Protein AF-A0AAV5B085-F1 (afdb_monomer)

Foldseek 3Di:
DPPQCPDPVVVVVVVVVVCVVVVVVDDLVVVLQVVQVCQAVVLVCLQVLLVVCLVPVLQVLLPQDPPNVVVVVVVVVVVVVVVVVVVVVVVVCCVPVVCVVVVDDDPVPVVPPCPVSHHPDHDRDDHPDGNVRSNVVSNVNSNVSSVVCVVPPVPVVVVVCVVVPPPD

Solvent-accessible surface area (backbone atoms only — not comparable to full-atom values): 9671 Å² total; per-residue (Å²): 134,80,70,67,70,71,38,67,70,52,45,50,53,52,48,51,54,51,49,52,59,53,55,74,75,54,54,72,72,61,53,27,52,53,49,20,50,50,50,40,51,48,25,52,45,51,40,46,49,28,54,48,40,41,68,51,50,14,57,55,43,32,67,51,51,92,70,48,61,62,55,53,52,50,51,48,56,52,49,56,51,49,51,51,53,50,52,53,50,52,50,53,50,43,67,62,50,49,57,72,75,50,79,78,68,73,79,78,72,71,82,73,77,73,75,75,77,69,50,86,59,83,65,85,53,79,52,90,49,54,63,68,58,26,50,53,49,18,47,54,52,7,48,55,48,33,64,56,45,61,80,72,47,76,60,51,56,64,54,53,55,55,66,74,70,69,80,124

Radius of gyration: 25.59 Å; Cα contacts (8 Å, |Δi|>4): 76; chains: 1; bounding box: 41×48×79 Å

Sequence (168 aa):
MLKLVKNLLFRIAVAIILGIVIGIYCPEWINRILLTFNKLFGSFLGFSIPLIILGLVMPAISELGKSAGKLLFITIVIAYGSILFSGFSTYFITNEVFPSLLLGENLGSVGNISKELKPYFTIEIQPILGVMSALVLAFMIGIELSFKKKFYFGRSYYRFSRNYCFSY

pLDDT: mean 79.65, std 16.03, range [46.81, 97.25]

Mean predicted aligned error: 12.55 Å

Structure (mmCIF, N/CA/C/O backbone):
data_AF-A0AAV5B085-F1
#
_entry.id   AF-A0AAV5B085-F1
#
loop_
_atom_site.group_PDB
_atom_site.id
_atom_site.type_symbol
_atom_site.label_atom_id
_atom_site.label_alt_id
_atom_site.label_comp_id
_atom_site.label_asym_id
_atom_site.label_entity_id
_atom_site.label_seq_id
_atom_site.pdbx_PDB_ins_code
_atom_site.Cartn_x
_atom_site.Cartn_y
_atom_site.Cartn_z
_atom_site.occupancy
_atom_site.B_iso_or_equiv
_atom_site.auth_seq_id
_atom_site.auth_comp_id
_atom_site.auth_asym_id
_atom_site.auth_atom_id
_atom_site.pdbx_PDB_model_num
ATOM 1 N N . MET A 1 1 ? 19.227 31.865 -8.581 1.00 51.06 1 MET A N 1
ATOM 2 C CA . MET A 1 1 ? 18.774 30.640 -9.287 1.00 51.06 1 MET A CA 1
ATOM 3 C C . MET A 1 1 ? 18.944 29.323 -8.506 1.00 51.06 1 MET A C 1
ATOM 5 O O . MET A 1 1 ? 18.312 28.353 -8.885 1.00 51.06 1 MET A O 1
ATOM 9 N N . LEU A 1 2 ? 19.688 29.251 -7.388 1.00 54.94 2 LEU A N 1
ATOM 10 C CA . LEU A 1 2 ? 19.982 27.986 -6.669 1.00 54.94 2 LEU A CA 1
ATOM 11 C C . LEU A 1 2 ? 19.044 27.620 -5.489 1.00 54.94 2 LEU A C 1
ATOM 13 O O . LEU A 1 2 ? 19.377 26.748 -4.690 1.00 54.94 2 LEU A O 1
ATOM 17 N N . LYS A 1 3 ? 17.875 28.264 -5.341 1.00 56.44 3 LYS A N 1
ATOM 18 C CA . LYS A 1 3 ? 16.924 27.943 -4.249 1.00 56.44 3 LYS A CA 1
ATOM 19 C C . LYS A 1 3 ? 15.923 26.830 -4.594 1.00 56.44 3 LYS A C 1
ATOM 21 O O . LYS A 1 3 ? 15.483 26.140 -3.687 1.00 56.44 3 LYS A O 1
ATOM 26 N N . LEU A 1 4 ? 15.623 26.598 -5.877 1.00 60.72 4 LEU A N 1
ATOM 27 C CA . LEU A 1 4 ? 14.663 25.565 -6.308 1.00 60.72 4 LEU A CA 1
ATOM 28 C C . LEU A 1 4 ? 15.224 24.133 -6.203 1.00 60.72 4 LEU A C 1
ATOM 30 O O . LEU A 1 4 ? 14.483 23.198 -5.924 1.00 60.72 4 LEU A O 1
ATOM 34 N N . VAL A 1 5 ? 16.545 23.964 -6.332 1.00 60.72 5 VAL A N 1
ATOM 35 C CA . VAL A 1 5 ? 17.211 22.644 -6.323 1.00 60.72 5 VAL A CA 1
ATOM 36 C C . VAL A 1 5 ? 17.353 22.053 -4.907 1.00 60.72 5 VAL A C 1
ATOM 38 O O . VAL A 1 5 ? 17.632 20.869 -4.751 1.00 60.72 5 VAL A O 1
ATOM 41 N N . LYS A 1 6 ? 17.135 22.853 -3.850 1.00 68.69 6 LYS A N 1
ATOM 42 C CA . LYS A 1 6 ? 17.240 22.399 -2.449 1.00 68.69 6 LYS A CA 1
ATOM 43 C C . LYS A 1 6 ? 15.968 21.734 -1.905 1.00 68.69 6 LYS A C 1
ATOM 45 O O . LYS A 1 6 ? 16.028 21.132 -0.837 1.00 68.69 6 LYS A O 1
ATOM 50 N N . ASN A 1 7 ? 14.840 21.805 -2.616 1.00 82.12 7 ASN A N 1
ATOM 51 C CA . ASN A 1 7 ? 13.599 21.161 -2.181 1.00 82.12 7 ASN A CA 1
ATOM 52 C C . ASN A 1 7 ? 13.649 19.649 -2.437 1.00 82.12 7 ASN A C 1
ATOM 54 O O . ASN A 1 7 ? 13.894 19.213 -3.563 1.00 82.12 7 ASN A O 1
ATOM 58 N N . LEU A 1 8 ? 13.352 18.852 -1.403 1.00 84.69 8 LEU A N 1
ATOM 59 C CA . LEU A 1 8 ? 13.343 17.384 -1.479 1.00 84.69 8 LEU A CA 1
ATOM 60 C C . LEU A 1 8 ? 12.454 16.869 -2.619 1.00 84.69 8 LEU A C 1
ATOM 62 O O . LEU A 1 8 ? 12.877 16.002 -3.376 1.00 84.69 8 LEU A O 1
ATOM 66 N N . LEU A 1 9 ? 11.261 17.449 -2.784 1.00 85.69 9 LEU A N 1
ATOM 67 C CA . LEU A 1 9 ? 10.330 17.061 -3.848 1.00 85.69 9 LEU A CA 1
ATOM 68 C C . LEU A 1 9 ? 10.900 17.310 -5.249 1.00 85.69 9 LEU A C 1
ATOM 70 O O . LEU A 1 9 ? 10.793 16.446 -6.113 1.00 85.69 9 LEU A O 1
ATOM 74 N N . PHE A 1 10 ? 11.561 18.451 -5.466 1.00 87.44 10 PHE A N 1
ATOM 75 C CA . PHE A 1 10 ? 12.194 18.748 -6.753 1.00 87.44 10 PHE A CA 1
ATOM 76 C C . PHE A 1 10 ? 13.362 17.794 -7.027 1.00 87.44 10 PHE A C 1
ATOM 78 O O . PHE A 1 10 ? 13.521 17.305 -8.143 1.00 87.44 10 PHE A O 1
ATOM 85 N N . ARG A 1 11 ? 14.141 17.455 -5.993 1.00 86.88 11 ARG A N 1
ATOM 86 C CA . ARG A 1 11 ? 15.229 16.477 -6.096 1.00 86.88 11 ARG A CA 1
ATOM 87 C C . ARG A 1 11 ? 14.720 15.080 -6.457 1.00 86.88 11 ARG A C 1
ATOM 89 O O . ARG A 1 11 ? 15.347 14.420 -7.278 1.00 86.88 11 ARG A O 1
ATOM 96 N N . ILE A 1 12 ? 13.592 14.651 -5.885 1.00 91.56 12 ILE A N 1
ATOM 97 C CA . ILE A 1 12 ? 12.948 13.375 -6.231 1.00 91.56 12 ILE A CA 1
ATOM 98 C C . ILE A 1 12 ? 12.461 13.406 -7.683 1.00 91.56 12 ILE A C 1
ATOM 100 O O . ILE A 1 12 ? 12.753 12.481 -8.433 1.00 91.56 12 ILE A O 1
ATOM 104 N N . ALA A 1 13 ? 11.792 14.481 -8.107 1.00 90.94 13 ALA A N 1
ATOM 105 C CA . ALA A 1 13 ? 11.313 14.614 -9.482 1.00 90.94 13 ALA A CA 1
ATOM 106 C C . ALA A 1 13 ? 12.462 14.540 -10.505 1.00 90.94 13 ALA A C 1
ATOM 108 O O . ALA A 1 13 ? 12.394 13.764 -11.457 1.00 90.94 13 ALA A O 1
ATOM 109 N N . VAL A 1 14 ? 13.555 15.276 -10.273 1.00 90.75 14 VAL A N 1
ATOM 110 C CA . VAL A 1 14 ? 14.751 15.225 -11.130 1.00 90.75 14 VAL A CA 1
ATOM 111 C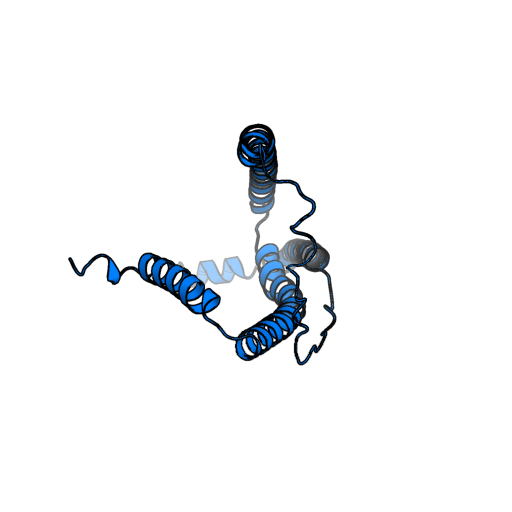 C . VAL A 1 14 ? 15.402 13.838 -11.101 1.00 90.75 14 VAL A C 1
ATOM 113 O O . VAL A 1 14 ? 15.822 13.351 -12.146 1.00 90.75 14 VAL A O 1
ATOM 116 N N . ALA A 1 15 ? 15.448 13.170 -9.944 1.00 90.94 15 ALA A N 1
ATOM 117 C CA . ALA A 1 15 ? 15.985 11.813 -9.837 1.00 90.94 15 ALA A CA 1
ATOM 118 C C . ALA A 1 15 ? 15.160 10.788 -10.633 1.00 90.94 15 ALA A C 1
ATOM 120 O O . ALA A 1 15 ? 15.747 9.922 -11.277 1.00 90.94 15 ALA A O 1
ATOM 121 N N . ILE A 1 16 ? 13.827 10.902 -10.638 1.00 92.06 16 ILE A N 1
ATOM 122 C CA . ILE A 1 16 ? 12.947 10.037 -11.439 1.00 92.06 16 ILE A CA 1
ATOM 123 C C . ILE A 1 16 ? 13.205 10.263 -12.932 1.00 92.06 16 ILE A C 1
ATOM 125 O O . ILE A 1 16 ? 13.421 9.299 -13.662 1.00 92.06 16 ILE A O 1
ATOM 129 N N . ILE A 1 17 ? 13.244 11.522 -13.380 1.00 93.94 17 ILE A N 1
ATOM 130 C CA . ILE A 1 17 ? 13.490 11.862 -14.791 1.00 93.94 17 ILE A CA 1
ATOM 131 C C . ILE A 1 17 ? 14.859 11.339 -15.239 1.00 93.94 17 ILE A C 1
ATOM 133 O O . ILE A 1 17 ? 14.957 10.663 -16.262 1.00 93.94 17 ILE A O 1
ATOM 137 N N . LEU A 1 18 ? 15.910 11.591 -14.455 1.00 91.81 18 LEU A N 1
ATOM 138 C CA . LEU A 1 18 ? 17.250 11.079 -14.744 1.00 91.81 18 LEU A CA 1
ATOM 139 C C . LEU A 1 18 ? 17.291 9.547 -14.734 1.00 91.81 18 LEU A C 1
ATOM 141 O O . LEU A 1 18 ? 17.923 8.958 -15.605 1.00 91.81 18 LEU A O 1
ATOM 145 N N . GLY A 1 19 ? 16.595 8.901 -13.795 1.00 89.06 19 GLY A N 1
ATOM 146 C CA . GLY A 1 19 ? 16.492 7.445 -13.724 1.00 89.06 19 GLY A CA 1
ATOM 147 C C . GLY A 1 19 ? 15.849 6.836 -14.971 1.00 89.06 19 GLY A C 1
ATOM 148 O O . GLY A 1 19 ? 16.347 5.835 -15.477 1.00 89.06 19 GLY A O 1
ATOM 149 N N . ILE A 1 20 ? 14.802 7.468 -15.510 1.00 89.50 20 ILE A N 1
ATOM 150 C CA . ILE A 1 20 ? 14.154 7.042 -16.760 1.00 89.50 20 ILE A CA 1
ATOM 151 C C . ILE A 1 20 ? 15.112 7.207 -17.943 1.00 89.50 20 ILE A C 1
ATOM 153 O O . ILE A 1 20 ? 15.293 6.265 -18.710 1.00 89.50 20 ILE A O 1
ATOM 157 N N . VAL A 1 21 ? 15.762 8.370 -18.073 1.00 90.81 21 VAL A N 1
ATOM 158 C CA . VAL A 1 21 ? 16.706 8.638 -19.173 1.00 90.81 21 VAL A CA 1
ATOM 159 C C . VAL A 1 21 ? 17.851 7.628 -19.156 1.00 90.81 21 VAL A C 1
ATOM 161 O O . VAL A 1 21 ? 18.132 7.009 -20.176 1.00 90.81 21 VAL A O 1
ATOM 164 N N . ILE A 1 22 ? 18.468 7.401 -17.995 1.00 87.88 22 ILE A N 1
ATOM 165 C CA . ILE A 1 22 ? 19.548 6.418 -17.833 1.00 87.88 22 ILE A CA 1
ATOM 166 C C . ILE A 1 22 ? 19.034 4.992 -18.092 1.00 87.88 22 ILE A C 1
ATOM 168 O O . ILE A 1 22 ? 19.729 4.202 -18.726 1.00 87.88 22 ILE A O 1
ATOM 172 N N . GLY A 1 23 ? 17.806 4.675 -17.667 1.00 84.00 23 GLY A N 1
ATOM 173 C CA . GLY A 1 23 ? 17.176 3.368 -17.865 1.00 84.00 23 GLY A CA 1
ATOM 174 C C . GLY A 1 23 ? 16.974 2.979 -19.333 1.00 84.00 23 GLY A C 1
A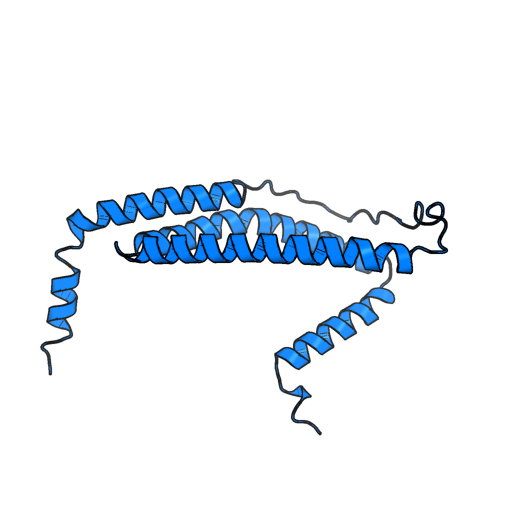TOM 175 O O . GLY A 1 23 ? 17.068 1.798 -19.658 1.00 84.00 23 GLY A O 1
ATOM 176 N N . ILE A 1 24 ? 16.769 3.945 -20.234 1.00 84.12 24 ILE A N 1
ATOM 177 C CA . ILE A 1 24 ? 16.637 3.690 -21.683 1.00 84.12 24 ILE A CA 1
ATOM 178 C C . ILE A 1 24 ? 17.980 3.268 -22.304 1.00 84.12 24 ILE A C 1
ATOM 180 O O . ILE A 1 24 ? 18.008 2.452 -23.222 1.00 84.12 24 ILE A O 1
ATOM 184 N N . TYR A 1 25 ? 19.100 3.776 -21.783 1.00 84.38 25 TYR A N 1
ATOM 185 C CA . TYR A 1 25 ? 20.449 3.426 -22.245 1.00 84.38 25 TYR A CA 1
ATOM 186 C C . TYR A 1 25 ? 21.041 2.200 -21.528 1.00 84.38 25 TYR A C 1
ATOM 188 O O . TYR A 1 25 ? 22.177 1.810 -21.807 1.00 84.38 25 TYR A O 1
ATOM 196 N N . CYS A 1 26 ? 20.302 1.582 -20.601 1.00 80.19 26 CYS A N 1
ATOM 197 C CA . CYS A 1 26 ? 20.805 0.467 -19.809 1.00 80.19 26 CYS A CA 1
ATOM 198 C C . CYS A 1 26 ? 20.852 -0.855 -20.613 1.00 80.19 26 CYS A C 1
ATOM 200 O O . CYS A 1 26 ? 19.834 -1.297 -21.149 1.00 80.19 26 CYS A O 1
ATOM 202 N N . PRO A 1 27 ? 22.007 -1.543 -20.660 1.00 81.19 27 PRO A N 1
ATOM 203 C CA . PRO A 1 27 ? 22.178 -2.821 -21.368 1.00 81.19 27 PRO A CA 1
ATOM 204 C C . PRO A 1 27 ? 21.431 -4.009 -20.717 1.00 81.19 27 PRO A C 1
ATOM 206 O O . PRO A 1 27 ? 21.238 -4.053 -19.505 1.00 81.19 27 PRO A O 1
ATOM 209 N N . GLU A 1 28 ? 21.075 -5.043 -21.495 1.00 78.81 28 GLU A N 1
ATOM 210 C CA . GLU A 1 28 ? 20.193 -6.152 -21.055 1.00 78.81 28 GLU A CA 1
ATOM 211 C C . GLU A 1 28 ? 20.621 -6.848 -19.740 1.00 78.81 28 GLU A C 1
ATOM 213 O O . GLU A 1 28 ? 19.772 -7.178 -18.909 1.00 78.81 28 GLU A O 1
ATOM 218 N N . TRP A 1 29 ? 21.926 -7.045 -19.515 1.00 79.81 29 TRP A N 1
ATOM 219 C CA . TRP A 1 29 ? 22.478 -7.628 -18.280 1.00 79.81 29 TRP A CA 1
ATOM 220 C C . TRP A 1 29 ? 22.156 -6.823 -17.005 1.00 79.81 29 TRP A C 1
ATOM 222 O O . TRP A 1 29 ? 21.759 -7.420 -16.003 1.00 79.81 29 TRP A O 1
ATOM 232 N N . ILE A 1 30 ? 22.242 -5.484 -17.039 1.00 83.00 30 ILE A N 1
ATOM 233 C CA . ILE A 1 30 ? 21.950 -4.625 -15.880 1.00 83.00 30 ILE A CA 1
ATOM 234 C C . ILE A 1 30 ? 20.444 -4.622 -15.592 1.00 83.00 30 ILE A C 1
ATOM 236 O O . ILE A 1 30 ? 20.030 -4.720 -14.436 1.00 83.00 30 ILE A O 1
ATOM 240 N N . ASN A 1 31 ? 19.619 -4.624 -16.646 1.00 83.00 31 ASN A N 1
ATOM 241 C CA . ASN A 1 31 ? 18.164 -4.673 -16.526 1.00 83.00 31 ASN A CA 1
ATOM 242 C C . ASN A 1 31 ? 17.710 -5.984 -15.877 1.00 83.00 31 ASN A C 1
ATOM 244 O O . ASN A 1 31 ? 16.863 -5.965 -14.987 1.00 83.00 31 ASN A O 1
ATOM 248 N N . ARG A 1 32 ? 18.310 -7.123 -16.239 1.00 83.12 32 ARG A N 1
ATOM 249 C CA . ARG A 1 32 ? 17.999 -8.417 -15.607 1.00 83.12 32 ARG A CA 1
ATOM 250 C C . ARG A 1 32 ? 18.391 -8.481 -14.129 1.00 83.12 32 ARG A C 1
ATOM 252 O O . ARG A 1 32 ? 17.651 -9.081 -13.346 1.00 83.12 32 ARG A O 1
ATOM 259 N N . ILE A 1 33 ? 19.506 -7.867 -13.723 1.00 86.31 33 ILE A N 1
ATOM 260 C CA . ILE A 1 33 ? 19.906 -7.780 -12.305 1.00 86.31 33 ILE A CA 1
ATOM 261 C C . ILE A 1 33 ? 18.885 -6.946 -11.520 1.00 86.31 33 ILE A C 1
ATOM 263 O O . ILE A 1 33 ? 18.381 -7.397 -10.491 1.00 86.31 33 ILE A O 1
ATOM 267 N N . LEU A 1 34 ? 18.512 -5.773 -12.041 1.00 86.31 34 LEU A N 1
ATOM 268 C CA . LEU A 1 34 ? 17.502 -4.906 -11.429 1.00 86.31 34 LEU A CA 1
ATOM 269 C C . LEU A 1 34 ? 16.125 -5.582 -11.362 1.00 86.31 34 LEU A C 1
ATOM 271 O O . LEU A 1 34 ? 15.450 -5.491 -10.339 1.00 86.31 34 LEU A O 1
ATOM 275 N N . LEU A 1 35 ? 15.709 -6.307 -12.404 1.00 85.50 35 LEU A N 1
ATOM 276 C CA . LEU A 1 35 ? 14.467 -7.090 -12.399 1.00 85.50 35 LEU A CA 1
ATOM 277 C C . LEU A 1 35 ? 14.499 -8.210 -11.353 1.00 85.50 35 LEU A C 1
ATOM 279 O O . LEU A 1 35 ? 13.505 -8.444 -10.669 1.00 85.50 35 LEU A O 1
ATOM 283 N N . THR A 1 36 ? 15.642 -8.877 -11.197 1.00 86.75 36 THR A N 1
ATOM 284 C CA . THR A 1 36 ? 15.836 -9.927 -10.187 1.00 86.75 36 THR A CA 1
ATOM 285 C C . THR A 1 36 ? 15.717 -9.355 -8.773 1.00 86.75 36 THR A C 1
ATOM 287 O O . THR A 1 36 ? 14.980 -9.899 -7.952 1.00 86.75 36 THR A O 1
ATOM 290 N N . PHE A 1 37 ? 16.360 -8.212 -8.505 1.00 88.19 37 PHE A N 1
ATOM 291 C CA . PHE A 1 37 ? 16.229 -7.509 -7.227 1.00 88.19 37 PHE A CA 1
ATOM 292 C C . PHE A 1 37 ? 14.787 -7.054 -6.966 1.00 88.19 37 PHE A C 1
ATOM 294 O O . PHE A 1 37 ? 14.276 -7.270 -5.872 1.00 88.19 37 PHE A O 1
ATOM 301 N N . ASN A 1 38 ? 14.099 -6.501 -7.973 1.00 89.06 38 ASN A N 1
ATOM 302 C CA . ASN A 1 38 ? 12.689 -6.117 -7.857 1.00 89.06 38 ASN A CA 1
ATOM 303 C C . ASN A 1 38 ? 11.791 -7.313 -7.514 1.00 89.06 38 ASN A C 1
ATOM 305 O O . ASN A 1 38 ? 10.934 -7.197 -6.642 1.00 89.06 38 ASN A O 1
ATOM 309 N N . LYS A 1 39 ? 11.999 -8.474 -8.150 1.00 88.94 39 LYS A N 1
ATOM 310 C CA . LYS A 1 39 ? 11.228 -9.688 -7.837 1.00 88.94 39 LYS A CA 1
ATOM 311 C C . LYS A 1 39 ? 11.526 -10.230 -6.438 1.00 88.94 39 LYS A C 1
ATOM 313 O O . LYS A 1 39 ? 10.595 -10.591 -5.717 1.00 88.94 39 LYS A O 1
ATOM 318 N N . LEU A 1 40 ? 12.797 -10.263 -6.035 1.00 90.19 40 LEU A N 1
ATOM 319 C CA . LEU A 1 40 ? 13.203 -10.744 -4.711 1.00 90.19 40 LEU A CA 1
ATOM 320 C C . LEU A 1 40 ? 12.681 -9.816 -3.607 1.00 90.19 40 LEU A C 1
ATOM 322 O O . LEU A 1 40 ? 12.025 -10.273 -2.672 1.00 90.19 40 LEU A O 1
ATOM 326 N N . PHE A 1 41 ? 12.910 -8.508 -3.740 1.00 90.81 41 PHE A N 1
ATOM 327 C CA . PHE A 1 41 ? 12.434 -7.517 -2.781 1.00 90.81 41 PHE A CA 1
ATOM 328 C C . PHE A 1 41 ? 10.905 -7.441 -2.764 1.00 90.81 41 PHE A C 1
ATOM 330 O O . PHE A 1 41 ? 10.318 -7.354 -1.693 1.00 90.81 41 PHE A O 1
ATOM 337 N N . GLY A 1 42 ? 10.243 -7.565 -3.919 1.00 90.69 42 GLY A N 1
ATOM 338 C CA . GLY A 1 42 ? 8.785 -7.651 -4.012 1.00 90.69 42 GLY A CA 1
ATOM 339 C C . GLY A 1 42 ? 8.213 -8.856 -3.260 1.00 90.69 42 GLY A C 1
ATOM 340 O O . GLY A 1 42 ? 7.235 -8.707 -2.531 1.00 90.69 42 GLY A O 1
ATOM 341 N N . SER A 1 43 ? 8.859 -10.022 -3.355 1.00 89.81 43 SER A N 1
ATOM 342 C CA . SER A 1 43 ? 8.464 -11.226 -2.605 1.00 89.81 43 SER A CA 1
ATOM 343 C C . SER A 1 43 ? 8.675 -11.052 -1.095 1.00 89.81 43 SER A C 1
ATOM 345 O O . SER A 1 43 ? 7.799 -11.385 -0.298 1.00 89.81 43 SER A O 1
ATOM 347 N N . PHE A 1 44 ? 9.799 -10.451 -0.690 1.00 91.31 44 PHE A N 1
ATOM 348 C CA . PHE A 1 44 ? 10.064 -10.106 0.711 1.00 91.31 44 PHE A CA 1
ATOM 349 C C . PHE A 1 44 ? 9.048 -9.095 1.269 1.00 91.31 44 PHE A C 1
ATOM 351 O O . PHE A 1 44 ? 8.524 -9.280 2.369 1.00 91.31 44 PHE A O 1
ATOM 358 N N . LEU A 1 45 ? 8.720 -8.048 0.506 1.00 92.56 45 LEU A N 1
ATOM 359 C CA . LEU A 1 45 ? 7.676 -7.089 0.866 1.00 92.56 45 LEU A CA 1
ATOM 360 C C . LEU A 1 45 ? 6.310 -7.774 0.963 1.00 92.56 45 LEU A C 1
ATOM 362 O O . LEU A 1 45 ? 5.591 -7.535 1.926 1.00 92.56 45 LEU A O 1
ATOM 366 N N . GLY A 1 46 ? 5.967 -8.656 0.022 1.00 91.25 46 GLY A N 1
ATOM 367 C CA . GLY A 1 46 ? 4.715 -9.416 0.040 1.00 91.25 46 GLY A CA 1
ATOM 368 C C . GLY A 1 46 ? 4.539 -10.263 1.304 1.00 91.25 46 GLY A C 1
ATOM 369 O O . GLY A 1 46 ? 3.431 -10.363 1.823 1.00 91.25 46 GLY A O 1
ATOM 370 N N . PHE A 1 47 ? 5.631 -10.805 1.845 1.00 92.62 47 PHE A N 1
ATOM 371 C CA . PHE A 1 47 ? 5.646 -11.489 3.139 1.00 92.62 47 PHE A CA 1
ATOM 372 C C . PHE A 1 47 ? 5.552 -10.514 4.327 1.00 92.62 47 PHE A C 1
ATOM 374 O O . PHE A 1 47 ? 4.786 -10.745 5.262 1.00 92.62 47 PHE A O 1
ATOM 381 N N . SER A 1 48 ? 6.306 -9.411 4.290 1.00 94.31 48 SER A N 1
ATOM 382 C CA . SER A 1 48 ? 6.428 -8.455 5.400 1.00 94.31 48 SER A CA 1
ATOM 383 C C . SER A 1 48 ? 5.195 -7.553 5.580 1.00 94.31 48 SER A C 1
ATOM 385 O O . SER A 1 48 ? 4.807 -7.251 6.707 1.00 94.31 48 SER A O 1
ATOM 387 N N . ILE A 1 49 ? 4.519 -7.156 4.495 1.00 95.44 49 ILE A N 1
ATOM 388 C CA . ILE A 1 49 ? 3.355 -6.252 4.530 1.00 95.44 49 ILE A CA 1
ATOM 389 C C . ILE A 1 49 ? 2.219 -6.801 5.420 1.00 95.44 49 ILE A C 1
ATOM 391 O O . ILE A 1 49 ? 1.780 -6.068 6.308 1.00 95.44 49 ILE A O 1
ATOM 395 N N . PRO A 1 50 ? 1.754 -8.061 5.273 1.00 94.50 50 PRO A N 1
ATOM 396 C CA . PRO A 1 50 ? 0.760 -8.649 6.176 1.00 94.50 50 PRO A CA 1
ATOM 397 C C . PRO A 1 50 ? 1.165 -8.621 7.658 1.00 94.50 50 PRO A C 1
ATOM 399 O O . PRO A 1 50 ? 0.336 -8.314 8.515 1.00 94.50 50 PRO A O 1
ATOM 402 N N . LEU A 1 51 ? 2.438 -8.897 7.965 1.00 94.19 51 LEU A N 1
ATOM 403 C CA . LEU A 1 51 ? 2.979 -8.869 9.332 1.00 94.19 51 LEU A CA 1
ATOM 404 C C . LEU A 1 51 ? 2.986 -7.445 9.906 1.00 94.19 51 LEU A C 1
ATOM 406 O O . LEU A 1 51 ? 2.577 -7.239 11.048 1.00 94.19 51 LEU A O 1
ATOM 410 N N . ILE A 1 52 ? 3.391 -6.457 9.104 1.00 95.69 52 ILE A N 1
ATOM 411 C CA . ILE A 1 52 ? 3.375 -5.036 9.478 1.00 95.69 52 ILE A CA 1
ATOM 412 C C . ILE A 1 52 ? 1.938 -4.561 9.728 1.00 95.69 52 ILE A C 1
ATOM 414 O O . ILE A 1 52 ? 1.689 -3.861 10.708 1.00 95.69 52 ILE A O 1
ATOM 418 N N . ILE A 1 53 ? 0.982 -4.962 8.883 1.00 95.81 53 ILE A N 1
ATOM 419 C CA . ILE A 1 53 ? -0.440 -4.641 9.065 1.00 95.81 53 ILE A CA 1
ATOM 420 C C . ILE A 1 53 ? -0.931 -5.173 10.412 1.00 95.81 53 ILE A C 1
ATOM 422 O O . ILE A 1 53 ? -1.498 -4.412 11.193 1.00 95.81 53 ILE A O 1
ATOM 426 N N . LEU A 1 54 ? -0.669 -6.442 10.729 1.00 94.69 54 LEU A N 1
ATOM 427 C CA . LEU A 1 54 ? -1.054 -7.010 12.023 1.00 94.69 54 LEU A CA 1
ATOM 428 C C . LEU A 1 54 ? -0.368 -6.295 13.195 1.00 94.69 54 LEU A C 1
ATOM 430 O O . LEU A 1 54 ? -1.024 -6.020 14.195 1.00 94.69 54 LEU A O 1
ATOM 434 N N . GLY A 1 55 ? 0.915 -5.952 13.062 1.00 93.88 55 GLY A N 1
ATOM 435 C CA . GLY A 1 55 ? 1.688 -5.283 14.110 1.00 93.88 55 GLY A CA 1
ATOM 436 C C . GLY A 1 55 ? 1.313 -3.818 14.354 1.00 93.88 55 GLY A C 1
ATOM 437 O O . GLY A 1 55 ? 1.443 -3.350 15.480 1.00 93.88 55 GLY A O 1
ATOM 438 N N . LEU A 1 56 ? 0.842 -3.090 13.335 1.00 94.62 56 LEU A N 1
ATOM 439 C CA . LEU A 1 56 ? 0.553 -1.650 13.430 1.00 94.62 56 LEU A CA 1
ATOM 440 C C . LEU A 1 56 ? -0.944 -1.326 13.448 1.00 94.62 56 LEU A C 1
ATOM 442 O O . LEU A 1 56 ? -1.391 -0.486 14.227 1.00 94.62 56 LEU A O 1
ATOM 446 N N . VAL A 1 57 ? -1.738 -1.983 12.604 1.00 93.88 57 VAL A N 1
ATOM 447 C CA . VAL A 1 57 ? -3.164 -1.661 12.434 1.00 93.88 57 VAL A CA 1
ATOM 448 C C . VAL A 1 57 ? -3.993 -2.207 13.599 1.00 93.88 57 VAL A C 1
ATOM 450 O O . VAL A 1 57 ? -4.870 -1.509 14.104 1.00 93.88 57 VAL A O 1
ATOM 453 N N . MET A 1 58 ? -3.682 -3.412 14.091 1.00 93.25 58 MET A N 1
ATOM 454 C CA . MET A 1 58 ? -4.362 -4.008 15.250 1.00 93.25 58 MET A CA 1
ATOM 455 C C . MET A 1 58 ? -4.278 -3.133 16.521 1.00 93.25 58 MET A C 1
ATOM 457 O O . MET A 1 58 ? -5.339 -2.834 17.082 1.00 93.25 58 MET A O 1
ATOM 461 N N . PRO A 1 59 ? -3.091 -2.685 17.000 1.00 88.50 59 PRO A N 1
ATOM 462 C CA . PRO A 1 59 ? -3.020 -1.838 18.190 1.00 88.50 59 PRO A CA 1
ATOM 463 C C . PRO A 1 59 ? -3.672 -0.474 17.968 1.00 88.50 59 PRO A C 1
ATOM 465 O O . PRO A 1 59 ? -4.406 -0.032 18.853 1.00 88.50 59 PRO A O 1
ATOM 468 N N . ALA A 1 60 ? -3.500 0.131 16.786 1.00 90.00 60 ALA A N 1
ATOM 469 C CA . ALA A 1 60 ? -4.140 1.398 16.443 1.00 90.00 60 ALA A CA 1
ATOM 470 C C . ALA A 1 60 ? -5.664 1.319 16.628 1.00 90.00 60 ALA A C 1
ATOM 472 O O . ALA A 1 60 ? -6.249 2.151 17.314 1.00 90.00 60 ALA A O 1
ATOM 473 N N . ILE A 1 61 ? -6.307 0.268 16.109 1.00 89.44 61 ILE A N 1
ATOM 474 C CA . ILE A 1 61 ? -7.759 0.064 16.240 1.00 89.44 61 ILE A CA 1
ATOM 475 C C . ILE A 1 61 ? -8.163 -0.274 17.679 1.00 89.44 61 ILE A C 1
ATOM 477 O O . ILE A 1 61 ? -9.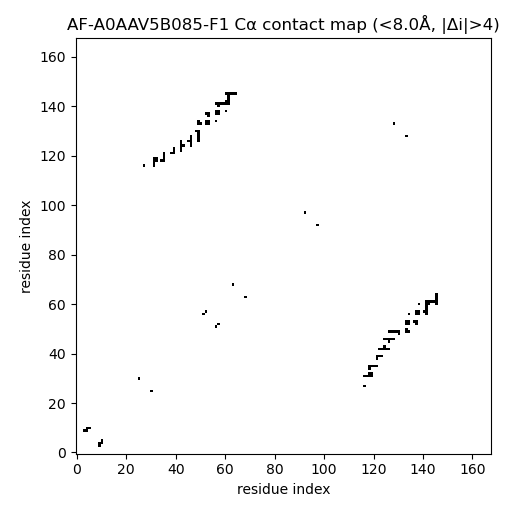216 0.166 18.140 1.00 89.44 61 ILE A O 1
ATOM 481 N N . SER A 1 62 ? -7.330 -1.004 18.424 1.00 86.94 62 SER A N 1
ATOM 482 C CA . SER A 1 62 ? -7.609 -1.321 19.833 1.00 86.94 62 SER A CA 1
ATOM 483 C C . SER A 1 62 ? -7.670 -0.083 20.739 1.00 86.94 62 SER A C 1
ATOM 485 O O . SER A 1 62 ? -8.253 -0.128 21.826 1.00 86.94 62 SER A O 1
ATOM 487 N N . GLU A 1 63 ? -7.049 1.015 20.307 1.00 82.88 63 GLU A N 1
ATOM 488 C CA . GLU A 1 63 ? -7.005 2.298 21.010 1.00 82.88 63 GLU A CA 1
ATOM 489 C C . GLU A 1 63 ? -8.052 3.293 20.501 1.00 82.88 63 GLU A C 1
ATOM 491 O O . GLU A 1 63 ? -8.300 4.311 21.153 1.00 82.88 63 GLU A O 1
ATOM 496 N N . LEU A 1 64 ? -8.735 2.986 19.393 1.00 79.81 64 LEU A N 1
ATOM 497 C CA . LEU A 1 64 ? -9.849 3.793 18.910 1.00 79.81 64 LEU A CA 1
ATOM 498 C C . LEU A 1 64 ? -11.004 3.739 19.928 1.00 79.81 64 LEU A C 1
ATOM 500 O O . LEU A 1 64 ? -11.637 2.705 20.155 1.00 79.81 64 LEU A O 1
ATOM 504 N N . GLY A 1 65 ? -11.280 4.885 20.556 1.00 67.19 65 GLY A N 1
ATOM 505 C CA . GLY A 1 65 ? -12.397 5.062 21.484 1.00 67.19 65 GLY A CA 1
ATOM 506 C C . GLY A 1 65 ? -13.769 4.897 20.813 1.00 67.19 65 GLY A C 1
ATOM 507 O O . GLY A 1 65 ? -13.900 4.938 19.591 1.00 67.19 65 GLY A O 1
ATOM 508 N N . LYS A 1 66 ? -14.832 4.759 21.622 1.00 67.31 66 LYS A N 1
ATOM 509 C CA . LYS A 1 66 ? -16.206 4.449 21.158 1.00 67.31 66 LYS A CA 1
ATOM 510 C C . LYS A 1 66 ? -16.743 5.355 20.034 1.00 67.31 66 LYS A C 1
ATOM 512 O O . LYS A 1 66 ? -17.570 4.901 19.253 1.00 67.31 66 LYS A O 1
ATOM 517 N N . SER A 1 67 ? -16.327 6.620 19.963 1.00 69.44 67 SER A N 1
ATOM 518 C CA . SER A 1 67 ? -16.784 7.580 18.946 1.00 69.44 67 SER A CA 1
ATOM 519 C C . SER A 1 67 ? -15.981 7.538 17.639 1.00 69.44 67 SER A C 1
ATOM 521 O O . SER A 1 67 ? -16.463 8.038 16.622 1.00 69.44 67 SER A O 1
ATOM 523 N N . ALA A 1 68 ? -14.796 6.919 17.623 1.00 73.88 68 ALA A N 1
ATOM 524 C CA . ALA A 1 68 ? -13.908 6.918 16.460 1.00 73.88 68 ALA A CA 1
ATOM 525 C C . ALA A 1 68 ? -14.433 6.050 15.300 1.00 73.88 68 ALA A C 1
ATOM 527 O O . ALA A 1 68 ? -14.205 6.375 14.137 1.00 73.88 68 ALA A O 1
ATOM 528 N N . GLY A 1 69 ? -15.214 5.001 15.593 1.00 81.00 69 GLY A N 1
ATOM 529 C CA . GLY A 1 69 ? -15.808 4.139 14.563 1.00 81.00 69 GLY A CA 1
ATOM 530 C C . GLY A 1 69 ? -16.760 4.878 13.612 1.00 81.00 69 GLY A C 1
ATOM 531 O O . GLY A 1 69 ? -16.793 4.577 12.421 1.00 81.00 69 GLY A O 1
ATOM 532 N N . LYS A 1 70 ? -17.485 5.898 14.102 1.00 84.38 70 LYS A N 1
ATOM 533 C CA . LYS A 1 70 ? -18.400 6.702 13.272 1.00 84.38 70 LYS A CA 1
ATOM 534 C C . LYS A 1 70 ? -17.638 7.566 12.264 1.00 84.38 70 LYS A C 1
ATOM 536 O O . LYS A 1 70 ? -18.052 7.654 11.113 1.00 84.38 70 LYS A O 1
ATOM 541 N N . LEU A 1 71 ? -16.520 8.168 12.680 1.00 88.56 71 LEU A N 1
ATOM 542 C CA . LEU A 1 71 ? -15.650 8.935 11.782 1.00 88.56 71 LEU A CA 1
ATOM 543 C C . LEU A 1 71 ? -15.017 8.027 10.724 1.00 88.56 71 LEU A C 1
ATOM 545 O O . LEU A 1 71 ? -15.043 8.367 9.546 1.00 88.56 71 LEU A O 1
ATOM 549 N N . LEU A 1 72 ? -14.543 6.844 11.126 1.00 87.81 72 LEU A N 1
ATOM 550 C CA . LEU A 1 72 ? -13.951 5.868 10.213 1.00 87.81 72 LEU A CA 1
ATOM 551 C C . LEU A 1 72 ? -14.949 5.418 9.132 1.00 87.81 72 LEU A C 1
ATOM 553 O O . LEU A 1 72 ? -14.599 5.394 7.954 1.00 87.81 72 LEU A O 1
ATOM 557 N N . PHE A 1 73 ? -16.204 5.140 9.497 1.00 88.88 73 PHE A N 1
ATOM 558 C CA . PHE A 1 73 ? -17.242 4.785 8.523 1.00 88.88 73 PHE A CA 1
ATOM 559 C C . PHE A 1 73 ? -17.546 5.926 7.538 1.00 88.88 73 PHE A C 1
ATOM 561 O O . PHE A 1 73 ? -17.664 5.688 6.338 1.00 88.88 73 PHE A O 1
ATOM 568 N N . ILE A 1 74 ? -17.621 7.172 8.018 1.00 94.00 74 ILE A N 1
ATOM 569 C CA . ILE A 1 74 ? -17.833 8.343 7.152 1.00 94.00 74 ILE A CA 1
ATOM 570 C C . ILE A 1 74 ? -16.679 8.487 6.153 1.00 94.00 74 ILE A C 1
ATOM 572 O O . ILE A 1 74 ? -16.921 8.663 4.959 1.00 94.00 74 ILE A O 1
ATOM 576 N N . THR A 1 75 ? -15.429 8.356 6.607 1.00 92.25 75 THR A N 1
ATOM 577 C CA . THR A 1 75 ? -14.258 8.398 5.721 1.00 92.25 75 THR A CA 1
ATOM 578 C C . THR A 1 75 ? -14.293 7.280 4.682 1.00 92.25 75 THR A C 1
ATOM 580 O O . THR A 1 75 ? -13.980 7.541 3.525 1.00 92.25 75 THR A O 1
ATOM 583 N N . ILE A 1 76 ? -14.718 6.067 5.056 1.00 94.00 76 ILE A N 1
ATOM 584 C CA . ILE A 1 76 ? -14.892 4.952 4.112 1.00 94.00 76 ILE A CA 1
ATOM 585 C C . ILE A 1 76 ? -15.897 5.328 3.023 1.00 94.00 76 ILE A C 1
ATOM 587 O O . ILE A 1 76 ? -15.579 5.207 1.844 1.00 94.00 76 ILE A O 1
ATOM 591 N N . VAL A 1 77 ? -17.080 5.821 3.390 1.00 96.62 77 VAL A N 1
ATOM 592 C CA . VAL A 1 77 ? -18.114 6.202 2.413 1.00 96.62 77 VAL A CA 1
ATOM 593 C C . VAL A 1 77 ? -17.594 7.272 1.447 1.00 96.62 77 VAL A C 1
ATOM 595 O O . VAL A 1 77 ? -17.754 7.135 0.234 1.00 96.62 77 VAL A O 1
ATOM 598 N N . ILE A 1 78 ? -16.915 8.298 1.966 1.00 96.88 78 ILE A N 1
ATOM 599 C CA . ILE A 1 78 ? -16.323 9.363 1.143 1.00 96.88 78 ILE A CA 1
ATOM 600 C C . ILE A 1 78 ? -15.228 8.799 0.223 1.00 96.88 78 ILE A C 1
ATOM 602 O O . ILE A 1 78 ? -15.201 9.122 -0.964 1.00 96.88 78 ILE A O 1
ATOM 606 N N . ALA A 1 79 ? -14.348 7.939 0.741 1.00 96.25 79 ALA A N 1
ATOM 607 C CA . ALA A 1 79 ? -13.259 7.342 -0.027 1.00 96.25 79 ALA A CA 1
ATOM 608 C C . ALA A 1 79 ? -13.779 6.447 -1.160 1.00 96.25 79 ALA A C 1
ATOM 610 O O . ALA A 1 79 ? -13.358 6.613 -2.302 1.00 96.25 79 ALA A O 1
ATOM 611 N N . TYR A 1 80 ? -14.731 5.552 -0.883 1.00 96.12 80 TYR A N 1
ATOM 612 C CA . TYR A 1 80 ? -15.348 4.712 -1.915 1.00 96.12 80 TYR A CA 1
ATOM 613 C C . TYR A 1 80 ? -16.097 5.546 -2.960 1.00 96.12 80 TYR A C 1
ATOM 615 O O . TYR A 1 80 ? -15.976 5.273 -4.154 1.00 96.12 80 TYR A O 1
ATOM 623 N N . GLY A 1 81 ? -16.800 6.602 -2.537 1.00 97.12 81 GLY A N 1
ATOM 624 C CA . GLY A 1 81 ? -17.425 7.553 -3.458 1.00 97.12 81 GLY A CA 1
ATOM 625 C C . GLY A 1 81 ? -16.405 8.240 -4.373 1.00 97.12 81 GLY A C 1
ATOM 626 O O . GLY A 1 81 ? -16.615 8.325 -5.582 1.00 97.12 81 GLY A O 1
ATOM 627 N N . SER A 1 82 ? -15.264 8.664 -3.822 1.00 96.81 82 SER A N 1
ATOM 628 C CA . SER A 1 82 ? -14.178 9.283 -4.590 1.00 96.81 82 SER A CA 1
ATOM 629 C C . SER A 1 82 ? -13.506 8.305 -5.561 1.00 96.81 82 SER A C 1
ATOM 631 O O . SER A 1 82 ? -13.209 8.694 -6.691 1.00 96.81 82 SER A O 1
ATOM 633 N N . ILE A 1 83 ? -13.320 7.039 -5.169 1.00 96.44 83 ILE A N 1
ATOM 634 C CA . ILE A 1 83 ? -12.772 5.992 -6.047 1.00 96.44 83 ILE A CA 1
ATOM 635 C C . ILE A 1 83 ? -13.696 5.763 -7.244 1.00 96.44 83 ILE A C 1
ATOM 637 O O . ILE A 1 83 ? -13.223 5.758 -8.379 1.00 96.44 83 ILE A O 1
ATOM 641 N N . LEU A 1 84 ? -15.005 5.621 -7.009 1.00 97.25 84 LEU A N 1
ATOM 642 C CA . LEU A 1 84 ? -15.978 5.443 -8.088 1.00 97.25 84 LEU A CA 1
ATOM 643 C C . LEU A 1 84 ? -15.994 6.648 -9.029 1.00 97.25 84 LEU A C 1
ATOM 645 O O . LEU A 1 84 ? -15.911 6.476 -10.242 1.00 97.25 84 LEU A O 1
ATOM 649 N N . PHE A 1 85 ? -16.036 7.863 -8.480 1.00 96.50 85 PHE A N 1
ATOM 650 C CA . PHE A 1 85 ? -16.010 9.088 -9.279 1.00 96.50 85 PHE A CA 1
ATOM 651 C C . PHE A 1 85 ? -14.746 9.190 -10.146 1.00 96.50 85 PHE A C 1
ATOM 653 O O . PHE A 1 85 ? -14.832 9.483 -11.338 1.00 96.50 85 PHE A O 1
ATOM 660 N N . SER A 1 86 ? -13.580 8.888 -9.568 1.00 96.56 86 SER A N 1
ATOM 661 C CA . SER A 1 86 ? -12.308 8.849 -10.294 1.00 96.56 86 SER A CA 1
ATOM 662 C C . SER A 1 86 ? -12.327 7.798 -11.409 1.00 96.56 86 SER A C 1
ATOM 664 O O . SER A 1 86 ? -11.987 8.106 -12.548 1.00 96.56 86 SER A O 1
ATOM 666 N N . GLY A 1 87 ? -12.814 6.586 -11.117 1.00 96.38 87 GLY A N 1
ATOM 667 C CA . GLY A 1 87 ? -12.921 5.502 -12.094 1.00 96.38 87 GLY A CA 1
ATOM 668 C C . GLY A 1 87 ? -13.826 5.847 -13.278 1.00 96.38 87 GLY A C 1
ATOM 669 O O . GLY A 1 87 ? -13.428 5.651 -14.427 1.00 96.38 87 GLY A O 1
ATOM 670 N N . PHE A 1 88 ? -15.006 6.424 -13.024 1.00 96.44 88 PHE A N 1
ATOM 671 C CA . PHE A 1 88 ? -15.907 6.876 -14.091 1.00 96.44 88 PHE A CA 1
ATOM 672 C C . PHE A 1 88 ? -15.299 8.008 -14.921 1.00 96.44 88 PHE A C 1
ATOM 674 O O . PHE A 1 88 ? -15.425 8.003 -16.145 1.00 96.44 88 PHE A O 1
ATOM 681 N N . SER A 1 89 ? -14.599 8.945 -14.279 1.00 94.44 89 SER A N 1
ATOM 682 C CA . SER A 1 89 ? -13.904 10.030 -14.974 1.00 94.44 89 SER A CA 1
ATOM 683 C C . SER A 1 89 ? -12.792 9.497 -15.885 1.00 94.44 89 SER A C 1
ATOM 685 O O . SER A 1 89 ? -12.738 9.842 -17.064 1.00 94.44 89 SER A O 1
ATOM 687 N N . THR A 1 90 ? -11.952 8.578 -15.391 1.00 95.75 90 THR A N 1
ATOM 688 C CA . THR A 1 90 ? -10.922 7.923 -16.212 1.00 95.75 90 THR A CA 1
ATOM 689 C C . THR A 1 90 ? -11.535 7.140 -17.369 1.00 95.75 90 THR A C 1
ATOM 691 O O . THR A 1 90 ? -11.022 7.227 -18.482 1.00 95.75 90 THR A O 1
ATOM 694 N N . TYR A 1 91 ? -12.634 6.414 -17.143 1.00 94.88 91 TYR A N 1
ATOM 695 C CA . TYR A 1 91 ? -13.335 5.697 -18.208 1.00 94.88 91 TYR A CA 1
ATOM 696 C C . TYR A 1 91 ? -13.845 6.650 -19.294 1.00 94.88 91 TYR A C 1
ATOM 698 O O . TYR A 1 91 ? -13.619 6.396 -20.473 1.00 94.88 91 TYR A O 1
ATOM 706 N N . PHE A 1 92 ? -14.461 7.771 -18.909 1.00 93.94 92 PHE A N 1
ATOM 707 C CA . PHE A 1 92 ? -14.965 8.766 -1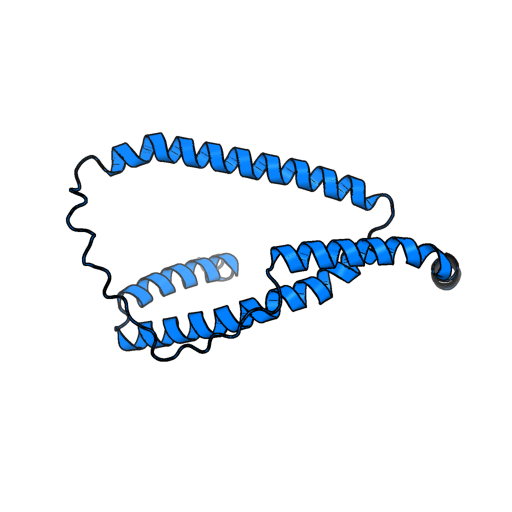9.856 1.00 93.94 92 PHE A CA 1
ATOM 708 C C . PHE A 1 92 ? -13.835 9.397 -20.678 1.00 93.94 92 PHE A C 1
ATOM 710 O O . PHE A 1 92 ? -13.901 9.432 -21.904 1.00 93.94 92 PHE A O 1
ATOM 717 N N . ILE A 1 93 ? -12.753 9.816 -20.014 1.00 93.75 93 ILE A N 1
ATOM 718 C CA . ILE A 1 93 ? -11.573 10.373 -20.687 1.00 93.75 93 ILE A CA 1
ATOM 719 C C . ILE A 1 93 ? -10.961 9.337 -21.630 1.00 93.75 93 ILE A C 1
ATOM 721 O O . ILE A 1 93 ? -10.606 9.670 -22.754 1.00 93.75 93 ILE A O 1
ATOM 725 N N . THR A 1 94 ? -10.856 8.079 -21.203 1.00 91.50 94 THR A N 1
ATOM 726 C CA . THR A 1 94 ? -10.320 7.009 -22.052 1.00 91.50 94 THR A CA 1
ATOM 727 C C . THR A 1 94 ? -11.231 6.787 -23.258 1.00 91.50 94 THR A C 1
ATOM 729 O O . THR A 1 94 ? -10.751 6.745 -24.380 1.00 91.50 94 THR A O 1
ATOM 732 N N . ASN A 1 95 ? -12.547 6.731 -23.077 1.00 90.06 95 ASN A N 1
ATOM 733 C CA . ASN A 1 95 ? -13.469 6.514 -24.187 1.00 90.06 95 ASN A CA 1
ATOM 734 C C . ASN A 1 95 ? -13.414 7.624 -25.254 1.00 90.06 95 ASN A C 1
ATOM 736 O O . ASN A 1 95 ? -13.579 7.331 -26.431 1.00 90.06 95 ASN A O 1
ATOM 740 N N . GLU A 1 96 ? -13.152 8.872 -24.861 1.00 87.75 96 GLU A N 1
ATOM 741 C CA . GLU A 1 96 ? -13.067 10.013 -25.786 1.00 87.75 96 GLU A CA 1
ATOM 742 C C . GLU A 1 96 ? -11.658 10.207 -26.375 1.00 87.75 96 GLU A C 1
ATOM 744 O O . GLU A 1 96 ? -11.484 10.432 -27.572 1.00 87.75 96 GLU A O 1
ATOM 749 N N . VAL A 1 97 ? -10.618 10.104 -25.544 1.00 86.69 97 VAL A N 1
ATOM 750 C CA . VAL A 1 97 ? -9.236 10.429 -25.933 1.00 86.69 97 VAL A CA 1
ATOM 751 C C . VAL A 1 97 ? -8.549 9.246 -26.615 1.00 86.69 97 VAL A C 1
ATOM 753 O O . VAL A 1 97 ? -7.828 9.433 -27.594 1.00 86.69 97 VAL A O 1
ATOM 756 N N . PHE A 1 98 ? -8.781 8.017 -26.154 1.00 82.25 98 PHE A N 1
ATOM 757 C CA . PHE A 1 98 ? -8.129 6.825 -26.702 1.00 82.25 98 PHE A CA 1
ATOM 758 C C . PHE A 1 98 ? -8.446 6.554 -28.186 1.00 82.25 98 PHE A C 1
ATOM 760 O O . PHE A 1 98 ? -7.500 6.255 -28.916 1.00 82.25 98 PHE A O 1
ATOM 767 N N . PRO A 1 99 ? -9.685 6.713 -28.707 1.00 82.88 99 PRO A N 1
ATOM 768 C CA . PRO A 1 99 ? -9.924 6.562 -30.142 1.00 82.88 99 PRO A CA 1
ATOM 769 C C . PRO A 1 99 ? -9.190 7.626 -30.958 1.00 82.88 99 PRO A C 1
ATOM 771 O O . PRO A 1 99 ? -8.629 7.289 -31.993 1.00 82.88 99 PRO A O 1
ATOM 774 N N . SER A 1 100 ? -9.099 8.873 -30.477 1.00 79.31 100 SER A N 1
ATOM 775 C CA . SER A 1 100 ? -8.358 9.932 -31.181 1.00 79.31 100 SER A CA 1
ATOM 776 C C . SER A 1 100 ? -6.850 9.659 -31.285 1.00 79.31 100 SER A C 1
ATOM 778 O O . SER A 1 100 ? -6.222 10.066 -32.260 1.00 79.31 100 SER A O 1
ATOM 780 N N . LEU A 1 101 ? -6.278 8.923 -30.325 1.00 75.31 101 LEU A N 1
ATOM 781 C CA . LEU A 1 101 ? -4.869 8.514 -30.328 1.00 75.31 101 LEU A CA 1
ATOM 782 C C . LEU A 1 101 ? -4.594 7.291 -31.221 1.00 75.31 101 LEU A C 1
ATOM 784 O O . LEU A 1 101 ? -3.465 7.114 -31.668 1.00 75.31 101 LEU A O 1
ATOM 788 N N . LEU A 1 102 ? -5.605 6.457 -31.491 1.00 73.69 102 LEU A N 1
ATOM 789 C CA . LEU A 1 102 ? -5.474 5.194 -32.233 1.00 73.69 102 LEU A CA 1
ATOM 790 C C . LEU A 1 102 ? -5.864 5.280 -33.719 1.00 73.69 102 LEU A C 1
ATOM 792 O O . LEU A 1 102 ? -5.837 4.259 -34.404 1.00 73.69 102 LEU A O 1
ATOM 796 N N . LEU A 1 103 ? -6.196 6.465 -34.243 1.00 66.94 103 LEU A N 1
ATOM 797 C CA . LEU A 1 103 ? -6.690 6.692 -35.617 1.00 66.94 103 LEU A CA 1
ATOM 798 C C . LEU A 1 103 ? -5.712 6.328 -36.768 1.00 66.94 103 LEU A C 1
ATOM 800 O O . LEU A 1 103 ? -5.926 6.751 -37.902 1.00 66.94 103 LEU A O 1
ATOM 804 N N . GLY A 1 104 ? -4.664 5.528 -36.543 1.00 62.06 104 GLY A N 1
ATOM 805 C CA . GLY A 1 104 ? -3.736 5.140 -37.612 1.00 62.06 104 GLY A CA 1
ATOM 806 C C . GLY A 1 104 ? -2.739 4.009 -37.342 1.00 62.06 104 GLY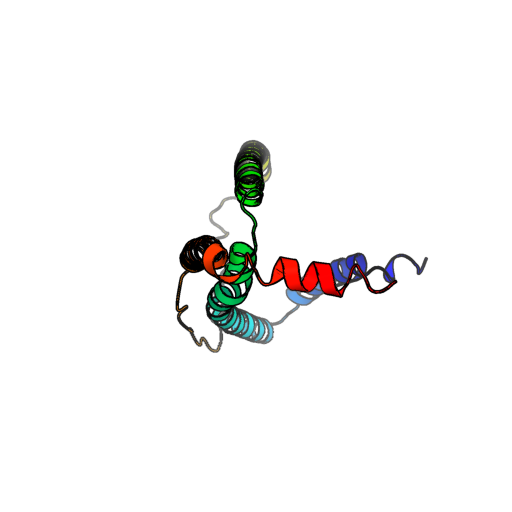 A C 1
ATOM 807 O O . GLY A 1 104 ? -1.999 3.672 -38.264 1.00 62.06 104 GLY A O 1
ATOM 808 N N . GLU A 1 105 ? -2.691 3.390 -36.157 1.00 61.47 105 GLU A N 1
ATOM 809 C CA . GLU A 1 105 ? -1.771 2.266 -35.914 1.00 61.47 105 GLU A CA 1
ATOM 810 C C . GLU A 1 105 ? -2.470 0.908 -36.027 1.00 61.47 105 GLU A C 1
ATOM 812 O O . GLU A 1 105 ? -3.394 0.563 -35.293 1.00 61.47 105 GLU A O 1
ATOM 817 N N . ASN A 1 106 ? -1.985 0.110 -36.977 1.00 58.16 106 ASN A N 1
ATOM 818 C CA . ASN A 1 106 ? -2.367 -1.278 -37.167 1.00 58.16 106 ASN A CA 1
ATOM 819 C C . ASN A 1 106 ? -1.800 -2.100 -35.993 1.00 58.16 106 ASN A C 1
ATOM 821 O O . ASN A 1 106 ? -0.593 -2.325 -35.913 1.00 58.16 106 ASN A O 1
ATOM 825 N N . LEU A 1 107 ? -2.673 -2.549 -35.086 1.00 58.06 107 LEU A N 1
ATOM 826 C CA . LEU A 1 107 ? -2.364 -3.286 -33.844 1.00 58.06 107 LEU A CA 1
ATOM 827 C C . LEU A 1 107 ? -1.584 -4.611 -34.046 1.00 58.06 107 LEU A C 1
ATOM 829 O O . LEU A 1 107 ? -1.277 -5.304 -33.078 1.00 58.06 107 LEU A O 1
ATOM 833 N N . GLY A 1 108 ? -1.252 -4.982 -35.286 1.00 57.81 108 GLY A N 1
ATOM 834 C CA . GLY A 1 108 ? -0.529 -6.207 -35.632 1.00 57.81 108 GLY A CA 1
ATOM 835 C C . GLY A 1 108 ? 0.987 -6.187 -35.381 1.00 57.81 108 GLY A C 1
ATOM 836 O O . GLY A 1 108 ? 1.589 -7.257 -35.327 1.00 57.81 108 GLY A O 1
ATOM 837 N N . SER A 1 109 ? 1.631 -5.026 -35.208 1.00 53.19 109 SER A N 1
ATOM 838 C CA . SER A 1 109 ? 3.103 -4.932 -35.076 1.00 53.19 109 SER A CA 1
ATOM 839 C C . SER A 1 109 ? 3.628 -4.874 -33.631 1.00 53.19 109 SER A C 1
ATOM 841 O O . SER A 1 109 ? 4.827 -5.043 -33.410 1.00 53.19 109 SER A O 1
ATOM 843 N N . VAL A 1 110 ? 2.755 -4.708 -32.632 1.00 55.78 110 VAL A N 1
ATOM 844 C CA . VAL A 1 110 ? 3.143 -4.579 -31.208 1.00 55.78 110 VAL A CA 1
ATOM 845 C C . VAL A 1 110 ? 3.344 -5.944 -30.522 1.00 55.78 110 VAL A C 1
ATOM 847 O O . VAL A 1 110 ? 3.875 -6.024 -29.418 1.00 55.78 110 VAL A O 1
ATOM 850 N N . GLY A 1 111 ? 2.994 -7.051 -31.184 1.00 51.50 111 GLY A N 1
ATOM 851 C CA . GLY A 1 111 ? 3.044 -8.398 -30.599 1.00 51.50 111 GLY A CA 1
ATOM 852 C C . GLY A 1 111 ? 4.440 -8.996 -30.369 1.00 51.50 111 GLY A C 1
ATOM 853 O O . GLY A 1 111 ? 4.534 -10.041 -29.737 1.00 51.50 111 GLY A O 1
ATOM 854 N N . ASN A 1 112 ? 5.525 -8.378 -30.859 1.00 50.91 112 ASN A N 1
ATOM 855 C CA . ASN A 1 112 ? 6.851 -9.022 -30.901 1.00 50.91 112 ASN A CA 1
ATOM 8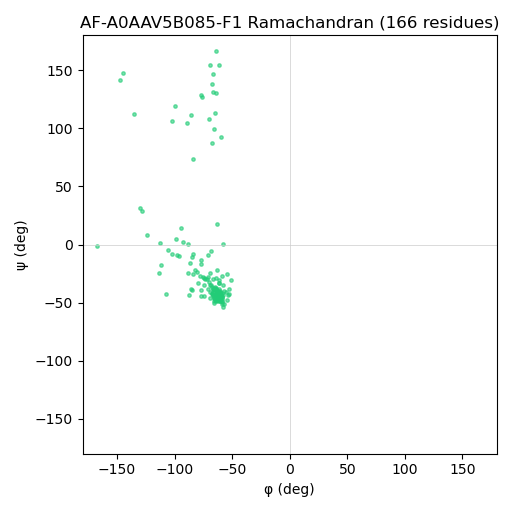56 C C . ASN A 1 112 ? 7.993 -8.256 -30.205 1.00 50.91 112 ASN A C 1
ATOM 858 O O . ASN A 1 112 ? 9.149 -8.660 -30.310 1.00 50.91 112 ASN A O 1
ATOM 862 N N . ILE A 1 113 ? 7.712 -7.172 -29.472 1.00 51.09 113 ILE A N 1
ATOM 863 C CA . ILE A 1 113 ? 8.758 -6.378 -28.783 1.00 51.09 113 ILE A CA 1
ATOM 864 C C . ILE A 1 113 ? 8.965 -6.848 -27.329 1.00 51.09 113 ILE A C 1
ATOM 866 O O . ILE A 1 113 ? 9.808 -6.343 -26.591 1.00 51.09 113 ILE A O 1
ATOM 870 N N . SER A 1 114 ? 8.259 -7.891 -26.901 1.00 50.06 114 SER A N 1
ATOM 871 C CA . SER A 1 114 ? 8.492 -8.540 -25.615 1.00 50.06 114 SER A CA 1
ATOM 872 C C . SER A 1 114 ? 9.615 -9.566 -25.752 1.00 50.06 114 SER A C 1
ATOM 874 O O . SER A 1 114 ? 9.384 -10.773 -25.693 1.00 50.06 114 SER A O 1
ATOM 876 N N . LYS A 1 115 ? 10.868 -9.111 -25.875 1.00 51.00 115 LYS A N 1
ATOM 877 C CA . LYS A 1 115 ? 11.967 -9.902 -25.304 1.00 51.00 115 LYS A CA 1
ATOM 878 C C . LYS A 1 115 ? 11.655 -9.993 -23.817 1.00 51.00 115 LYS A C 1
ATOM 880 O O . LYS A 1 115 ? 11.960 -9.084 -23.056 1.00 51.00 115 LYS A O 1
ATOM 885 N N . GLU A 1 116 ? 10.955 -11.044 -23.419 1.00 58.97 116 GLU A N 1
ATOM 886 C CA . GLU A 1 116 ? 10.623 -11.317 -22.033 1.00 58.97 116 GLU A CA 1
ATOM 887 C C . GLU A 1 116 ? 11.948 -11.650 -21.335 1.00 58.97 116 GLU A C 1
ATOM 889 O O . GLU A 1 116 ? 12.422 -12.789 -21.339 1.00 58.97 116 GLU A O 1
ATOM 894 N N . LEU A 1 117 ? 12.648 -10.617 -20.851 1.00 56.88 117 LEU A N 1
ATOM 895 C CA . LEU A 1 117 ? 13.919 -10.792 -20.164 1.00 56.88 117 LEU A CA 1
ATOM 896 C C . LEU A 1 117 ? 13.633 -11.548 -18.867 1.00 56.88 117 LEU A C 1
ATOM 898 O O . LEU A 1 117 ? 13.197 -10.978 -17.867 1.00 56.88 117 LEU A O 1
ATOM 902 N N . LYS A 1 118 ? 13.881 -12.858 -18.901 1.00 63.38 118 LYS A N 1
ATOM 903 C CA . LYS A 1 118 ? 13.770 -13.713 -17.726 1.00 63.38 118 LYS A CA 1
ATOM 904 C C . LYS A 1 118 ? 14.810 -13.265 -16.684 1.00 63.38 118 LYS A C 1
ATOM 906 O O . LYS A 1 118 ? 15.981 -13.080 -17.040 1.00 63.38 118 LYS A O 1
ATOM 911 N N . PRO A 1 119 ? 14.399 -13.060 -15.420 1.00 70.94 119 PRO A N 1
ATOM 912 C CA . PRO A 1 119 ? 15.327 -12.771 -14.333 1.00 70.94 119 PRO A CA 1
ATOM 913 C C . PRO A 1 119 ? 16.307 -13.934 -14.145 1.00 70.94 119 PRO A C 1
ATOM 915 O O . PRO A 1 119 ? 15.989 -15.074 -14.481 1.00 70.94 119 PRO A O 1
ATOM 918 N N . TYR A 1 120 ? 17.494 -13.651 -13.606 1.00 64.50 120 TYR A N 1
ATOM 919 C CA . TYR A 1 120 ? 18.532 -14.672 -13.411 1.00 64.50 120 TYR A CA 1
ATOM 920 C C . TYR A 1 120 ? 18.219 -15.623 -12.252 1.00 64.50 120 TYR A C 1
ATOM 922 O O . TYR A 1 120 ? 18.630 -16.778 -12.279 1.00 64.50 120 TYR A O 1
ATOM 930 N N . PHE A 1 121 ? 17.499 -15.143 -11.239 1.00 67.06 121 PHE A N 1
ATOM 931 C CA . PHE A 1 121 ? 17.133 -15.932 -10.070 1.00 67.06 121 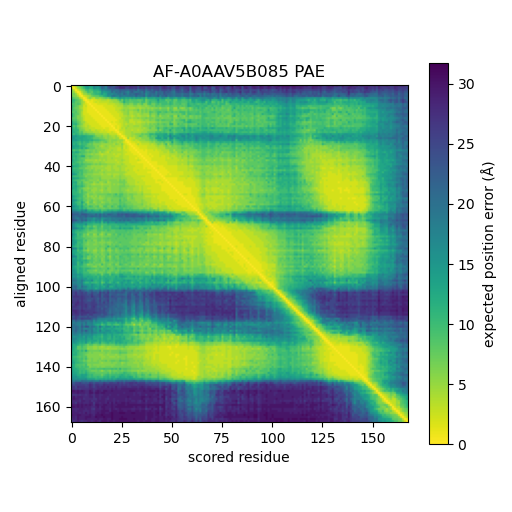PHE A CA 1
ATOM 932 C C . PHE A 1 121 ? 15.773 -15.482 -9.540 1.00 67.06 121 PHE A C 1
ATOM 934 O O . PHE A 1 121 ? 15.465 -14.291 -9.531 1.00 67.06 121 PHE A O 1
ATOM 941 N N . THR A 1 122 ? 14.947 -16.421 -9.098 1.00 66.94 122 THR A N 1
ATOM 942 C CA . THR A 1 122 ? 13.649 -16.132 -8.482 1.00 66.94 122 THR A CA 1
ATOM 943 C C . THR A 1 122 ? 13.508 -16.992 -7.242 1.00 66.94 122 THR A C 1
ATOM 945 O O . THR A 1 122 ? 13.408 -18.212 -7.340 1.00 66.94 122 THR A O 1
ATOM 948 N N . ILE A 1 123 ? 13.515 -16.348 -6.078 1.00 75.38 123 ILE A N 1
ATOM 949 C CA . ILE A 1 123 ? 13.147 -16.977 -4.811 1.00 75.38 123 ILE A CA 1
ATOM 950 C C . ILE A 1 123 ? 11.739 -16.495 -4.501 1.00 75.38 123 ILE A C 1
ATOM 952 O O . ILE A 1 123 ? 11.546 -15.330 -4.153 1.00 75.38 123 ILE A O 1
ATOM 956 N N . GLU A 1 124 ? 10.758 -17.372 -4.665 1.00 72.44 124 GLU A N 1
ATOM 957 C CA . GLU A 1 124 ? 9.373 -17.052 -4.342 1.00 72.44 124 GLU A CA 1
ATOM 958 C C . GLU A 1 124 ? 9.115 -17.400 -2.879 1.00 72.44 124 GLU A C 1
ATOM 960 O O . GLU A 1 124 ? 9.005 -18.563 -2.494 1.00 72.44 124 GLU A O 1
ATOM 965 N N . ILE A 1 125 ? 9.059 -16.366 -2.043 1.00 81.88 125 ILE A N 1
ATOM 966 C CA . ILE A 1 125 ? 8.621 -16.491 -0.655 1.00 81.88 125 ILE A CA 1
ATOM 967 C C . ILE A 1 125 ? 7.100 -16.373 -0.676 1.00 81.88 125 ILE A C 1
ATOM 969 O O . ILE A 1 125 ? 6.566 -15.304 -0.975 1.00 81.88 125 ILE A O 1
ATOM 973 N N . GLN A 1 126 ? 6.398 -17.469 -0.387 1.00 83.44 126 GLN A N 1
ATOM 974 C CA . GLN A 1 126 ? 4.939 -17.445 -0.369 1.00 83.44 126 GLN A CA 1
ATOM 975 C C . GLN A 1 126 ? 4.435 -16.562 0.788 1.00 83.44 126 GLN A C 1
ATOM 977 O O . GLN A 1 126 ? 4.902 -16.707 1.923 1.00 83.44 126 GLN A O 1
ATOM 982 N N . PRO A 1 127 ? 3.494 -15.637 0.531 1.00 85.06 127 PRO A N 1
ATOM 983 C CA . PRO A 1 127 ? 2.912 -14.811 1.578 1.00 85.06 127 PRO A CA 1
ATOM 984 C C . PRO A 1 127 ? 2.062 -15.668 2.527 1.00 85.06 127 PRO A C 1
ATOM 986 O O . PRO A 1 127 ? 1.293 -16.519 2.090 1.00 85.06 127 PRO A O 1
ATOM 989 N N . ILE A 1 128 ? 2.170 -15.408 3.834 1.00 84.44 128 ILE A N 1
ATOM 990 C CA . ILE A 1 128 ? 1.432 -16.145 4.879 1.00 84.44 128 ILE A CA 1
ATOM 991 C C . ILE A 1 128 ? -0.077 -15.856 4.799 1.00 84.44 128 ILE A C 1
ATOM 993 O O . ILE A 1 128 ? -0.904 -16.724 5.064 1.00 84.44 128 ILE A O 1
ATOM 997 N N . LEU A 1 129 ? -0.436 -14.614 4.458 1.00 92.06 129 LEU A N 1
ATOM 998 C CA . LEU A 1 129 ? -1.806 -14.116 4.343 1.00 92.06 129 LEU A CA 1
ATOM 999 C C . LEU A 1 129 ? -1.881 -13.106 3.196 1.00 92.06 129 LEU A C 1
ATOM 1001 O O . LEU A 1 129 ? -0.942 -12.343 2.969 1.00 92.06 129 LEU A O 1
ATOM 1005 N N . GLY A 1 130 ? -3.025 -13.043 2.514 1.00 93.56 130 GLY A N 1
ATOM 1006 C CA . GLY A 1 130 ? -3.308 -11.945 1.593 1.00 93.56 130 GLY A CA 1
ATOM 1007 C C . GLY A 1 130 ? -3.449 -10.618 2.344 1.00 93.56 130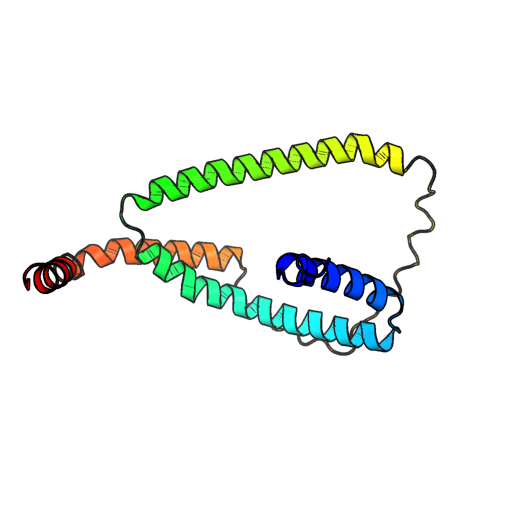 GLY A C 1
ATOM 1008 O O . GLY A 1 130 ? -3.965 -10.590 3.461 1.00 93.56 130 GLY A O 1
ATOM 1009 N N . VAL A 1 131 ? -3.042 -9.508 1.719 1.00 94.44 131 VAL A N 1
ATOM 1010 C CA . VAL A 1 131 ? -3.121 -8.154 2.308 1.00 94.44 131 VAL A CA 1
ATOM 1011 C C . VAL A 1 131 ? -4.537 -7.834 2.802 1.00 94.44 131 VAL A C 1
ATOM 1013 O O . VAL A 1 131 ? -4.708 -7.328 3.908 1.00 94.44 131 VAL A O 1
ATOM 1016 N N . MET A 1 132 ? -5.559 -8.192 2.022 1.00 95.94 132 MET A N 1
ATOM 1017 C CA . MET A 1 132 ? -6.962 -7.975 2.394 1.00 95.94 132 MET A CA 1
ATOM 1018 C C . MET A 1 132 ? -7.371 -8.814 3.606 1.00 95.94 132 MET A C 1
ATOM 1020 O O . MET A 1 132 ? -7.971 -8.294 4.543 1.00 95.94 132 MET A O 1
ATOM 1024 N N . SER A 1 133 ? -6.987 -10.092 3.634 1.00 95.56 133 SER A N 1
ATOM 1025 C CA . SER A 1 133 ? -7.254 -10.978 4.769 1.00 95.56 133 SER A CA 1
ATOM 1026 C C . SER A 1 133 ? -6.555 -10.489 6.038 1.00 95.56 133 SER A C 1
ATOM 1028 O O . SER A 1 133 ? -7.169 -10.468 7.102 1.00 95.56 133 SER A O 1
ATOM 1030 N N . ALA A 1 134 ? -5.300 -10.039 5.929 1.00 96.06 134 ALA A N 1
ATOM 1031 C CA . ALA A 1 134 ? -4.540 -9.479 7.043 1.00 96.06 134 ALA A CA 1
ATOM 1032 C C . ALA A 1 134 ? -5.186 -8.198 7.594 1.00 96.06 134 ALA A C 1
ATOM 1034 O O . ALA A 1 134 ? -5.281 -8.048 8.809 1.00 96.06 134 ALA A O 1
ATOM 1035 N N . LEU A 1 135 ? -5.685 -7.312 6.723 1.00 95.00 135 LEU A N 1
ATOM 1036 C CA . LEU A 1 135 ? -6.420 -6.108 7.128 1.00 95.00 135 LEU A CA 1
ATOM 1037 C C . LEU A 1 135 ? -7.714 -6.448 7.873 1.00 95.00 135 LEU A C 1
ATOM 1039 O O . LEU A 1 135 ? -7.952 -5.906 8.951 1.00 95.00 135 LEU A O 1
ATOM 1043 N N . VAL A 1 136 ? -8.530 -7.358 7.334 1.00 95.25 136 VAL A N 1
ATOM 1044 C CA . VAL A 1 136 ? -9.793 -7.771 7.972 1.00 95.25 136 VAL A CA 1
ATOM 1045 C C . VAL A 1 136 ? -9.529 -8.430 9.326 1.00 95.25 136 VAL A C 1
ATOM 1047 O O . VAL A 1 136 ? -10.192 -8.101 10.309 1.00 95.25 136 VAL A O 1
ATOM 1050 N N . LEU A 1 137 ? -8.526 -9.308 9.408 1.00 95.56 137 LEU A N 1
ATOM 1051 C CA . LEU A 1 137 ? -8.147 -9.987 10.647 1.00 95.56 137 LEU A CA 1
ATOM 1052 C C . LEU A 1 137 ? -7.604 -8.995 11.688 1.00 95.56 137 LEU A C 1
ATOM 1054 O O . LEU A 1 137 ? -8.045 -9.021 12.838 1.00 95.56 137 LEU A O 1
ATOM 1058 N N . ALA A 1 138 ? -6.715 -8.076 11.292 1.00 94.38 138 ALA A N 1
ATOM 1059 C CA . ALA A 1 138 ? -6.216 -7.009 12.163 1.00 94.38 138 ALA A CA 1
ATOM 1060 C C . ALA A 1 138 ? -7.361 -6.145 12.713 1.00 94.38 138 ALA A C 1
ATOM 1062 O O . ALA A 1 138 ? -7.359 -5.789 13.892 1.00 94.38 138 ALA A O 1
ATOM 1063 N N . PHE A 1 139 ? -8.356 -5.845 11.874 1.00 92.25 139 PHE A N 1
ATOM 1064 C CA . PHE A 1 139 ? -9.523 -5.056 12.251 1.00 92.25 139 PHE A CA 1
ATOM 1065 C C . PHE A 1 139 ? -10.436 -5.802 13.228 1.00 92.25 139 PHE A C 1
ATOM 1067 O O . PHE A 1 139 ? -10.820 -5.244 14.257 1.00 92.25 139 PHE A O 1
ATOM 1074 N N . MET A 1 140 ? -10.729 -7.075 12.952 1.00 93.12 140 MET A N 1
ATOM 1075 C CA . MET A 1 140 ? -11.552 -7.923 13.816 1.00 93.12 140 MET A CA 1
ATOM 1076 C C . MET A 1 140 ? -10.927 -8.082 15.210 1.00 93.12 140 MET A C 1
ATOM 1078 O O . MET A 1 140 ? -11.596 -7.826 16.213 1.00 93.12 140 MET A O 1
ATOM 1082 N N . ILE A 1 141 ? -9.629 -8.411 15.283 1.00 92.81 141 ILE A N 1
ATOM 1083 C CA . ILE A 1 141 ? -8.907 -8.538 16.560 1.00 92.81 141 ILE A CA 1
ATOM 1084 C C . ILE A 1 141 ? -8.791 -7.179 17.264 1.00 92.81 141 ILE A C 1
ATOM 1086 O O . ILE A 1 141 ? -9.029 -7.085 18.469 1.00 92.81 141 ILE A O 1
ATOM 1090 N N . GLY A 1 142 ? -8.468 -6.109 16.531 1.00 89.88 142 GLY A N 1
ATOM 1091 C CA . GLY A 1 142 ? -8.355 -4.760 17.090 1.00 89.88 142 GLY A CA 1
ATOM 1092 C C . GLY A 1 142 ? -9.650 -4.294 17.763 1.00 89.88 142 GLY A C 1
ATOM 1093 O O . GLY A 1 142 ? -9.618 -3.773 18.882 1.00 89.88 142 GLY A O 1
ATOM 1094 N N . ILE A 1 143 ? -10.802 -4.546 17.134 1.00 88.62 143 ILE A N 1
ATOM 1095 C CA . ILE A 1 143 ? -12.117 -4.235 17.707 1.00 88.62 143 ILE A CA 1
ATOM 1096 C C . ILE A 1 143 ? -12.400 -5.083 18.952 1.00 88.62 143 ILE A C 1
ATOM 1098 O O . ILE A 1 143 ? -12.830 -4.538 19.973 1.00 88.62 143 ILE A O 1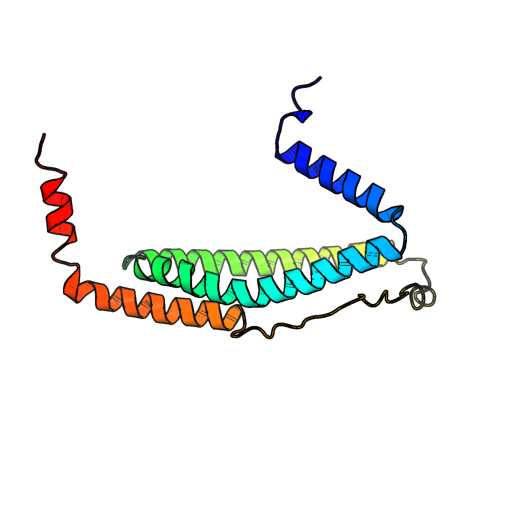
ATOM 1102 N N . GLU A 1 144 ? -12.138 -6.392 18.907 1.00 88.50 144 GLU A N 1
ATOM 1103 C CA . GLU A 1 144 ? -12.369 -7.275 20.057 1.00 88.50 144 GLU A CA 1
ATOM 1104 C C . GLU A 1 144 ? -11.559 -6.834 21.292 1.00 88.50 144 GLU A C 1
ATOM 1106 O O . GLU A 1 144 ? -12.089 -6.769 22.409 1.00 88.50 144 GLU A O 1
ATOM 1111 N N . LEU A 1 145 ? -10.296 -6.443 21.096 1.00 86.44 145 LEU A N 1
ATOM 1112 C CA . LEU A 1 145 ? -9.434 -5.923 22.161 1.00 86.44 145 LEU A CA 1
ATOM 1113 C C . LEU A 1 145 ? -9.932 -4.579 22.724 1.00 86.44 145 LEU A C 1
ATOM 1115 O O . LEU A 1 145 ? -9.889 -4.376 23.942 1.00 86.44 145 LEU A O 1
ATOM 1119 N N . SER A 1 146 ? -10.459 -3.687 21.877 1.00 83.94 146 SER A N 1
ATOM 1120 C CA . SER A 1 146 ? -11.055 -2.409 22.308 1.00 83.94 146 SER A CA 1
ATOM 1121 C C . SER A 1 146 ? -12.261 -2.621 23.237 1.00 83.94 146 SER A C 1
ATOM 1123 O O . SER A 1 146 ? -12.415 -1.931 24.254 1.00 83.94 146 SER A O 1
ATOM 1125 N N . PHE A 1 147 ? -13.092 -3.636 22.966 1.00 77.06 147 PHE A N 1
ATOM 1126 C CA . PHE A 1 147 ? -14.223 -3.974 23.834 1.00 77.06 147 PHE A CA 1
ATOM 1127 C C . PHE A 1 147 ? -13.786 -4.519 25.203 1.00 77.06 147 PHE A C 1
ATOM 1129 O O . PHE A 1 147 ? -14.358 -4.101 26.217 1.00 77.06 147 PHE A O 1
ATOM 1136 N N . LYS A 1 148 ? -12.765 -5.391 25.259 1.00 65.62 148 LYS A N 1
ATOM 1137 C CA . LYS A 1 148 ? -12.269 -5.995 26.516 1.00 65.62 148 LYS A CA 1
ATOM 1138 C C . LYS A 1 148 ? -11.429 -5.035 27.375 1.00 65.62 148 LYS A C 1
ATOM 1140 O O . LYS A 1 148 ? -11.476 -5.134 28.604 1.00 65.62 148 LYS A O 1
ATOM 1145 N N . LYS A 1 149 ? -10.749 -4.038 26.782 1.00 55.53 149 LYS A N 1
ATOM 1146 C CA . LYS A 1 149 ? -10.001 -2.982 27.512 1.00 55.53 149 LYS A CA 1
ATOM 1147 C C . LYS A 1 149 ? -10.864 -2.232 28.543 1.00 55.53 149 LYS A C 1
ATOM 1149 O O . LYS A 1 149 ? -10.340 -1.767 29.555 1.00 55.53 149 LYS A O 1
ATOM 1154 N N . LYS A 1 150 ? -12.191 -2.171 28.363 1.00 51.59 150 LYS A N 1
ATOM 1155 C CA . LYS A 1 150 ? -13.113 -1.545 29.333 1.00 51.59 150 LYS A CA 1
ATOM 1156 C C . LYS A 1 150 ? -13.071 -2.159 30.736 1.00 51.59 150 LYS A C 1
ATOM 1158 O O . LYS A 1 150 ? -13.363 -1.438 31.685 1.00 51.59 150 LYS A O 1
ATOM 1163 N N . PHE A 1 151 ? -12.713 -3.437 30.883 1.00 48.69 151 PHE A N 1
ATOM 1164 C CA . PHE A 1 151 ? -12.787 -4.125 32.178 1.00 48.69 151 PHE A CA 1
ATOM 1165 C C . PHE A 1 151 ? -11.554 -3.889 33.076 1.00 48.69 151 PHE A C 1
ATOM 1167 O O . PHE A 1 151 ? -11.687 -3.886 34.295 1.00 48.69 151 PHE A O 1
ATOM 1174 N N . TYR A 1 152 ? -10.381 -3.577 32.505 1.00 47.97 152 TYR A N 1
ATOM 1175 C CA . TYR A 1 152 ? -9.148 -3.305 33.274 1.00 47.97 152 TYR A CA 1
ATOM 1176 C C . TYR A 1 152 ? -8.672 -1.843 33.220 1.00 47.97 152 TYR A C 1
ATOM 1178 O O . TYR A 1 152 ? -7.898 -1.407 34.072 1.00 47.97 152 TYR A O 1
ATOM 1186 N N . PHE A 1 153 ? -9.139 -1.047 32.255 1.00 50.16 153 PHE A N 1
ATOM 1187 C CA . PHE A 1 153 ? -8.559 0.269 31.966 1.00 50.16 153 PHE A CA 1
ATOM 1188 C C . PHE A 1 153 ? -9.395 1.468 32.430 1.00 50.16 153 PHE A C 1
ATOM 1190 O O . PHE A 1 153 ? -8.924 2.602 32.400 1.00 50.16 153 PHE A O 1
ATOM 1197 N N . GLY A 1 154 ? -10.594 1.227 32.964 1.00 49.78 154 GLY A N 1
ATOM 1198 C CA . GLY A 1 154 ? -11.386 2.247 33.659 1.00 49.78 154 GLY A CA 1
ATOM 1199 C C . GLY A 1 154 ? -10.790 2.705 34.998 1.00 49.78 154 GLY A C 1
ATOM 1200 O O . GLY A 1 154 ? -11.315 3.631 35.599 1.00 49.78 154 GLY A O 1
ATOM 1201 N N . ARG A 1 155 ? -9.702 2.085 35.485 1.00 50.75 155 ARG A N 1
ATOM 1202 C CA . ARG A 1 155 ? -9.047 2.440 36.763 1.00 50.75 155 ARG A CA 1
ATOM 1203 C C . ARG A 1 155 ? -7.642 3.031 36.599 1.00 50.75 155 ARG A C 1
ATOM 1205 O O . ARG A 1 155 ? -7.206 3.785 37.463 1.00 50.75 155 ARG A O 1
ATOM 1212 N N . SER A 1 156 ? -6.955 2.735 35.491 1.00 48.03 156 SER A N 1
ATOM 1213 C CA . SER A 1 156 ? -5.561 3.159 35.269 1.00 48.03 156 SER A CA 1
ATOM 1214 C C . SER A 1 156 ? -5.444 4.567 34.663 1.00 48.03 156 SER A C 1
ATOM 1216 O O . SER A 1 156 ? -4.629 5.368 35.118 1.00 48.03 156 SER A O 1
ATOM 1218 N N . TYR A 1 157 ? -6.337 4.953 33.741 1.00 54.19 157 TYR A N 1
ATOM 1219 C CA . TYR A 1 157 ? -6.334 6.314 33.179 1.00 54.19 157 TYR A CA 1
ATOM 1220 C C . TYR A 1 157 ? -6.725 7.404 34.184 1.00 54.19 157 TYR A C 1
ATOM 1222 O O . TYR A 1 157 ? -6.137 8.483 34.171 1.00 54.19 157 TYR A O 1
ATOM 1230 N N . TYR A 1 158 ? -7.642 7.119 35.115 1.00 51.56 158 TYR A N 1
ATOM 1231 C CA . TYR A 1 158 ? -7.945 8.052 36.207 1.00 51.56 158 TYR A CA 1
ATOM 1232 C C . TYR A 1 158 ? -6.785 8.172 37.209 1.00 51.56 158 TYR A C 1
ATOM 1234 O O . TYR A 1 158 ? -6.659 9.202 37.862 1.00 51.56 158 TYR A O 1
ATOM 1242 N N . ARG A 1 159 ? -5.912 7.157 37.330 1.00 51.75 159 ARG A N 1
ATOM 1243 C CA . ARG A 1 159 ? -4.719 7.206 38.196 1.00 51.75 159 ARG A CA 1
ATOM 1244 C C . ARG A 1 159 ? -3.563 7.971 37.540 1.00 51.75 159 ARG A C 1
ATOM 1246 O O . ARG A 1 159 ? -2.830 8.663 38.236 1.00 51.75 159 ARG A O 1
ATOM 1253 N N . PHE A 1 160 ? -3.436 7.895 36.215 1.00 60.94 160 PHE A N 1
ATOM 1254 C CA . PHE A 1 160 ? -2.424 8.631 35.453 1.00 60.94 160 PHE A CA 1
ATOM 1255 C C . PHE A 1 160 ? -2.797 10.115 35.286 1.00 60.94 160 PHE A C 1
ATOM 1257 O O . PHE A 1 160 ? -1.982 10.984 35.567 1.00 60.94 160 PHE A O 1
ATOM 1264 N N . SER A 1 161 ? -4.054 10.443 34.962 1.00 56.59 161 SER A N 1
ATOM 1265 C CA . SER A 1 161 ? -4.489 11.847 34.836 1.00 56.59 161 SER A CA 1
ATOM 1266 C C . SER A 1 161 ? -4.475 12.613 36.173 1.00 56.59 161 SER A C 1
ATOM 1268 O O . SER A 1 161 ? -4.187 13.806 36.189 1.00 56.59 161 SER A O 1
ATOM 1270 N N . ARG A 1 162 ? -4.690 11.938 37.313 1.00 54.75 162 ARG A N 1
ATOM 1271 C CA . ARG A 1 162 ? -4.640 12.565 38.650 1.00 54.75 162 ARG A CA 1
ATOM 1272 C C . ARG A 1 162 ? -3.215 12.794 39.174 1.00 54.75 162 ARG A C 1
ATOM 1274 O O . ARG A 1 162 ? -3.019 13.725 39.940 1.00 54.75 162 ARG A O 1
ATOM 1281 N N . ASN A 1 163 ? -2.234 11.990 38.749 1.00 51.34 163 ASN A N 1
ATOM 1282 C CA . ASN A 1 163 ? -0.827 12.154 39.147 1.00 51.34 163 ASN A CA 1
ATOM 1283 C C . ASN A 1 163 ? -0.069 13.206 38.317 1.00 51.34 163 ASN A C 1
ATOM 1285 O O . ASN A 1 163 ? 0.925 13.733 38.797 1.00 51.34 163 ASN A O 1
ATOM 1289 N N . TYR A 1 164 ? -0.535 13.539 37.108 1.00 58.88 164 TYR A N 1
ATOM 1290 C CA . TYR A 1 164 ? 0.102 14.557 36.256 1.00 58.88 164 TYR A CA 1
ATOM 1291 C C . TYR A 1 164 ? -0.610 15.920 36.249 1.00 58.88 164 TYR A C 1
ATOM 1293 O O . TYR A 1 164 ? -0.062 16.875 35.712 1.00 58.88 164 TYR A O 1
ATOM 1301 N N . CYS A 1 165 ? -1.803 16.039 36.845 1.00 54.06 165 CYS A N 1
ATOM 1302 C CA . CYS A 1 165 ? -2.587 17.283 36.828 1.00 54.06 165 CYS A CA 1
ATOM 1303 C C . CYS A 1 165 ? -2.738 17.963 38.207 1.00 54.06 165 CYS A C 1
ATOM 1305 O O . CYS A 1 165 ? -3.407 18.984 38.296 1.00 54.06 165 CYS A O 1
ATOM 1307 N N . PHE A 1 166 ? -2.144 17.415 39.276 1.00 53.31 166 PHE A N 1
ATOM 1308 C CA . PHE A 1 166 ? -2.243 17.946 40.651 1.00 53.31 166 PHE A CA 1
ATOM 1309 C C . PHE A 1 166 ? -0.876 18.107 41.337 1.00 53.31 166 PHE A C 1
ATOM 1311 O O . PHE A 1 166 ? -0.755 17.947 42.549 1.00 53.31 166 PHE A O 1
ATOM 1318 N N . SER A 1 167 ? 0.166 18.392 40.554 1.00 50.19 167 SER A N 1
ATOM 1319 C CA . SER A 1 167 ? 1.513 18.639 41.082 1.00 50.19 167 SER A CA 1
ATOM 1320 C C . SER A 1 167 ? 2.135 19.947 40.585 1.00 50.19 167 SER A C 1
ATOM 1322 O O . SER A 1 167 ? 3.359 20.029 40.521 1.00 50.19 167 SER A O 1
ATOM 1324 N N . TYR A 1 168 ? 1.296 20.942 40.273 1.00 46.81 168 TYR A N 1
ATOM 1325 C CA . TYR A 1 168 ? 1.626 22.371 40.263 1.00 46.81 168 TYR A CA 1
ATOM 1326 C C . TYR A 1 168 ? 0.405 23.158 40.734 1.00 46.81 168 TYR A C 1
ATOM 1328 O O . TYR A 1 168 ? -0.685 22.906 40.170 1.00 46.81 168 TYR A O 1
#

Secondary structure (DSSP, 8-state):
--SGGG-HHHHHHHHHHHHHHHHHT--HHHHHHHHHHHHHHHHHHHHHHHHHHHHHHHHHHHH--TTHHHHHHHHHHHHHHHHHHHHHHHHHHHHHHHHHH-TT--TTSGGG-------S-------SS-HHHHHHHHHHHHHHHHHHHHHHHTTHHHHHHHHHSS--

Organism: NCBI:txid1004260

InterPro domains:
  IPR001991 Sodium:dicarboxylate symporter [PF00375] (8-147)
  IPR036458 Sodium:dicarboxylate symporter superfamily [SSF118215] (8-149)